Protein AF-A0A7J4PXH9-F1 (afdb_monomer_lite)

Foldseek 3Di:
DDDDPPDDDDDDDDDDDDDDDDDPPPPPPPPPDDPPCPVVVVVVCVVPQADDCVPDDDDPVNVVVLVVCVVCVVVVHDDDDDDDPPPCPSHSD

pLDDT: mean 70.41, std 22.79, range [31.53, 97.38]

Radius of gyration: 26.61 Å; chains: 1; bounding box: 32×66×63 Å

Sequence (93 aa):
MSEKIAEQVENRRADGYSLNNHSDMKISRSSNVNYEGDSERKTVEAAYLVPEVDNFVEASEIKKLVFRIKLWLESGYPVHLVGPTGCGKSSLA

Secondary structure (DSSP, 8-state):
----SS----------------------------TTHHHHHHHHHHHHTS--GGG----HHHHHHHHHHHHHHHTTPPP-----TTSSHHHH-

Structure (mmCIF, N/CA/C/O backbone):
data_AF-A0A7J4PXH9-F1
#
_entry.id   AF-A0A7J4PXH9-F1
#
loop_
_atom_site.group_PDB
_atom_site.id
_atom_site.type_symbol
_atom_site.label_atom_id
_atom_site.label_alt_id
_atom_site.label_comp_id
_atom_site.label_asym_id
_atom_site.label_entity_id
_atom_site.label_seq_id
_atom_site.pdbx_PDB_ins_code
_atom_site.Cartn_x
_atom_site.Cartn_y
_atom_site.Cartn_z
_atom_site.occupancy
_atom_site.B_iso_or_equiv
_atom_site.auth_seq_id
_atom_site.auth_comp_id
_atom_site.auth_asym_id
_atom_site.auth_atom_id
_atom_site.pdbx_PDB_model_num
ATOM 1 N N . MET A 1 1 ? 0.345 41.610 39.328 1.00 45.38 1 MET A N 1
ATOM 2 C CA . MET A 1 1 ? 1.408 42.462 38.757 1.00 45.38 1 MET A CA 1
ATOM 3 C C . MET A 1 1 ? 2.294 41.536 37.931 1.00 45.38 1 MET A C 1
ATOM 5 O O . MET A 1 1 ? 3.328 41.101 38.409 1.00 45.38 1 MET A O 1
ATOM 9 N N . SER A 1 2 ? 1.843 41.005 36.796 1.00 40.16 2 SER A N 1
ATOM 10 C CA . SER A 1 2 ? 1.104 41.668 35.704 1.00 40.16 2 SER A CA 1
ATOM 11 C C . SER A 1 2 ? 1.892 42.843 35.132 1.00 40.16 2 SER A C 1
ATOM 13 O O . SER A 1 2 ? 2.066 43.832 35.836 1.00 40.16 2 SER A O 1
ATOM 15 N N . GLU A 1 3 ? 2.327 42.659 33.880 1.00 44.84 3 GLU A N 1
ATOM 16 C CA . GLU A 1 3 ? 2.249 43.623 32.768 1.00 44.84 3 GLU A CA 1
ATOM 17 C C . GLU A 1 3 ? 2.823 45.032 32.991 1.00 44.84 3 GLU A C 1
ATOM 19 O O . GLU A 1 3 ? 2.247 45.782 33.776 1.00 44.84 3 GLU A O 1
ATOM 24 N N . LYS A 1 4 ? 3.848 45.438 32.196 1.00 43.50 4 LYS A N 1
ATOM 25 C CA . LYS A 1 4 ? 3.909 46.814 31.621 1.00 43.50 4 LYS A CA 1
ATOM 26 C C . LYS A 1 4 ? 4.977 47.220 30.573 1.00 43.50 4 LYS A C 1
ATOM 28 O O . LYS A 1 4 ? 5.130 48.419 30.371 1.00 43.50 4 LYS A O 1
ATOM 33 N N . ILE A 1 5 ? 5.701 46.327 29.878 1.00 40.53 5 ILE A N 1
ATOM 34 C CA . ILE A 1 5 ? 6.692 46.774 28.851 1.00 40.53 5 ILE A CA 1
ATOM 35 C C . ILE A 1 5 ? 6.704 45.915 27.564 1.00 40.53 5 ILE A C 1
ATOM 37 O O . ILE A 1 5 ? 7.756 45.494 27.091 1.00 40.53 5 ILE A O 1
ATOM 41 N N . ALA A 1 6 ? 5.524 45.617 27.013 1.00 44.31 6 ALA A N 1
ATOM 42 C CA . ALA A 1 6 ? 5.383 45.007 25.676 1.00 44.31 6 ALA A CA 1
ATOM 43 C C . ALA A 1 6 ? 4.128 45.474 24.903 1.00 44.31 6 ALA A C 1
ATOM 45 O O . ALA A 1 6 ? 4.053 45.301 23.690 1.00 44.31 6 ALA A O 1
ATOM 46 N N . GLU A 1 7 ? 3.196 46.173 25.560 1.00 37.59 7 GLU A N 1
ATOM 47 C CA . GLU A 1 7 ? 2.771 47.459 24.998 1.00 37.59 7 GLU A CA 1
ATOM 48 C C . GLU A 1 7 ? 4.010 48.372 24.935 1.00 37.59 7 GLU A C 1
ATOM 50 O O . GLU A 1 7 ? 4.810 48.381 25.869 1.00 37.59 7 GLU A O 1
ATOM 55 N N . GLN A 1 8 ? 4.244 49.151 23.888 1.00 34.41 8 GLN A N 1
ATOM 56 C CA . GLN A 1 8 ? 3.348 49.588 22.817 1.00 34.41 8 GLN A CA 1
ATOM 57 C C . GLN A 1 8 ? 4.230 50.065 21.647 1.00 34.41 8 GLN A C 1
ATOM 59 O O . GLN A 1 8 ? 5.392 50.375 21.884 1.00 34.41 8 GLN A O 1
ATOM 64 N N . VAL A 1 9 ? 3.637 50.237 20.457 1.00 38.91 9 VAL A N 1
ATOM 65 C CA . VAL A 1 9 ? 3.953 51.341 19.517 1.00 38.91 9 VAL A CA 1
ATOM 66 C C . VAL A 1 9 ? 5.404 51.411 18.982 1.00 38.91 9 VAL A C 1
ATOM 68 O O . VAL A 1 9 ? 6.371 51.582 19.704 1.00 38.91 9 VAL A O 1
ATOM 71 N N . GLU A 1 10 ? 5.700 51.458 17.689 1.00 36.41 10 GLU A N 1
ATOM 72 C CA . GLU A 1 10 ? 4.945 51.567 16.439 1.00 36.41 10 GLU A CA 1
ATOM 73 C C . GLU A 1 10 ? 6.024 51.815 15.361 1.00 36.41 10 GLU A C 1
ATOM 75 O O . GLU A 1 10 ? 7.170 52.127 15.684 1.00 36.41 10 GLU A O 1
ATOM 80 N N . ASN A 1 11 ? 5.664 51.791 14.079 1.00 31.53 11 ASN A N 1
ATOM 81 C CA . ASN A 1 11 ? 6.429 52.442 13.011 1.00 31.53 11 ASN A CA 1
ATOM 82 C C . ASN A 1 11 ? 7.928 52.091 12.888 1.00 31.53 11 ASN A C 1
ATOM 84 O O . ASN A 1 11 ? 8.812 52.837 13.329 1.00 31.53 11 ASN A O 1
ATOM 88 N N . ARG A 1 12 ? 8.203 51.176 11.949 1.00 40.47 12 ARG A N 1
ATOM 89 C CA . ARG A 1 12 ? 8.587 51.649 10.602 1.00 40.47 12 ARG A CA 1
ATOM 90 C C . ARG A 1 12 ? 8.513 50.566 9.513 1.00 40.47 12 ARG A C 1
ATOM 92 O O . ARG A 1 12 ? 9.388 49.717 9.457 1.00 40.47 12 ARG A O 1
ATOM 99 N N . ARG A 1 13 ? 7.574 50.792 8.577 1.00 42.28 13 ARG A N 1
ATOM 100 C CA . ARG A 1 13 ? 7.659 50.544 7.114 1.00 42.28 13 ARG A CA 1
ATOM 101 C C . ARG A 1 13 ? 7.663 49.058 6.688 1.00 42.28 13 ARG A C 1
ATOM 103 O O . ARG A 1 13 ? 8.525 48.303 7.103 1.00 42.28 13 ARG A O 1
ATOM 110 N N . ALA A 1 14 ? 6.607 48.556 6.033 1.00 38.28 14 ALA A N 1
ATOM 111 C CA . ALA A 1 14 ? 6.171 48.829 4.643 1.00 38.28 14 ALA A CA 1
ATOM 112 C C . ALA A 1 14 ? 7.162 48.224 3.621 1.00 38.28 14 ALA A C 1
ATOM 114 O O . ALA A 1 14 ? 8.365 48.328 3.834 1.00 38.28 14 ALA A O 1
ATOM 115 N N . ASP A 1 15 ? 6.744 47.519 2.563 1.00 40.44 15 ASP A N 1
ATOM 116 C CA . ASP A 1 15 ? 5.468 47.554 1.807 1.00 40.44 15 ASP A CA 1
ATOM 117 C C . ASP A 1 15 ? 4.815 46.135 1.704 1.00 40.44 15 ASP A C 1
ATOM 119 O O . ASP A 1 15 ? 5.475 45.148 2.014 1.00 40.44 15 ASP A O 1
ATOM 123 N N . GLY A 1 16 ? 3.538 45.868 1.363 1.00 33.69 16 GLY A N 1
ATOM 124 C CA . GLY A 1 16 ? 2.518 46.606 0.589 1.00 33.69 16 GLY A CA 1
ATOM 125 C C . GLY A 1 16 ? 2.718 46.395 -0.926 1.00 33.69 16 GLY A C 1
ATOM 126 O O . GLY A 1 16 ? 3.823 46.597 -1.397 1.00 33.69 16 GLY A O 1
ATOM 127 N N . TYR A 1 17 ? 1.790 46.006 -1.809 1.00 31.80 17 TYR A N 1
ATOM 128 C CA . TYR A 1 17 ? 0.379 45.553 -1.819 1.00 31.80 17 TYR A CA 1
ATOM 129 C C . TYR A 1 17 ? 0.251 44.571 -3.042 1.00 31.80 17 TYR A C 1
ATOM 131 O O . TYR A 1 17 ? 1.259 44.314 -3.692 1.00 31.80 17 TYR A O 1
ATOM 139 N N . SER A 1 18 ? -0.857 43.946 -3.477 1.00 31.77 18 SER A N 1
ATOM 140 C CA . SER A 1 18 ? -2.307 44.082 -3.238 1.00 31.77 18 SER A CA 1
ATOM 141 C C . SER A 1 18 ? -3.056 42.763 -3.567 1.00 31.77 18 SER A C 1
ATOM 143 O O . SER A 1 18 ? -2.438 41.769 -3.939 1.00 31.77 18 SER A O 1
ATOM 145 N N . LEU A 1 19 ? -4.395 42.777 -3.518 1.00 42.59 19 LEU A N 1
ATOM 146 C CA . LEU A 1 19 ? -5.276 41.810 -4.199 1.00 42.59 19 LEU A CA 1
ATOM 147 C C . LEU A 1 19 ? -5.388 42.120 -5.707 1.00 42.59 19 LEU A C 1
ATOM 149 O O . LEU A 1 19 ? -5.252 43.279 -6.096 1.00 42.59 19 LEU A O 1
ATOM 153 N N . ASN A 1 20 ? -5.794 41.130 -6.519 1.00 32.62 20 ASN A N 1
ATOM 154 C CA . ASN A 1 20 ? -6.979 41.288 -7.379 1.00 32.62 20 ASN A CA 1
ATOM 155 C C . ASN A 1 20 ? -7.540 39.962 -7.933 1.00 32.62 20 ASN A C 1
ATOM 157 O O . ASN A 1 20 ? -6.822 39.103 -8.432 1.00 32.62 20 ASN A O 1
ATOM 161 N N . ASN A 1 21 ? -8.865 39.872 -7.841 1.00 47.19 21 ASN A N 1
ATOM 162 C CA . ASN A 1 21 ? -9.816 38.914 -8.408 1.00 47.19 21 ASN A CA 1
ATOM 163 C C . ASN A 1 21 ? -9.376 38.146 -9.674 1.00 47.19 21 ASN A C 1
ATOM 165 O O . ASN A 1 21 ? -9.112 38.755 -10.708 1.00 47.19 21 ASN A O 1
ATOM 169 N N . HIS A 1 22 ? -9.504 36.815 -9.646 1.00 41.91 22 HIS A N 1
ATOM 170 C CA . HIS A 1 22 ? -9.707 36.007 -10.852 1.00 41.91 22 HIS A CA 1
ATOM 171 C C . HIS A 1 22 ? -10.924 35.090 -10.681 1.00 41.91 22 HIS A C 1
ATOM 173 O O . HIS A 1 22 ? -11.112 34.462 -9.645 1.00 41.91 22 HIS A O 1
ATOM 179 N N . SER A 1 23 ? -11.772 35.082 -11.707 1.00 39.97 23 SER A N 1
ATOM 180 C CA . SER A 1 23 ? -13.108 34.481 -11.745 1.00 39.97 23 SER A CA 1
ATOM 181 C C . SER A 1 23 ? -13.140 32.964 -11.544 1.00 39.97 23 SER A C 1
ATOM 183 O O . SER A 1 23 ? -12.342 32.251 -12.154 1.00 39.97 23 SER A O 1
ATOM 185 N N . ASP A 1 24 ? -14.160 32.480 -10.826 1.00 48.94 24 ASP A N 1
ATOM 186 C CA . ASP A 1 24 ? -14.523 31.061 -10.723 1.00 48.94 24 ASP A CA 1
ATOM 187 C C . ASP A 1 24 ? -14.689 30.404 -12.102 1.00 48.94 24 ASP A C 1
ATOM 189 O O . ASP A 1 24 ? -15.738 30.505 -12.749 1.00 48.94 24 ASP A O 1
ATOM 193 N N . MET A 1 25 ? -13.677 29.657 -12.543 1.00 48.50 25 MET A N 1
ATOM 194 C CA . MET A 1 25 ? -13.806 28.809 -13.721 1.00 48.50 25 MET A CA 1
ATOM 195 C C . MET A 1 25 ? -14.588 27.547 -13.341 1.00 48.50 25 MET A C 1
ATOM 197 O O . MET A 1 25 ? -14.013 26.515 -12.993 1.00 48.50 25 MET A O 1
ATOM 201 N N . LYS A 1 26 ? -15.924 27.631 -13.402 1.00 44.28 26 LYS A N 1
ATOM 202 C CA . LYS A 1 26 ? -16.821 26.475 -13.261 1.00 44.28 26 LYS A CA 1
ATOM 203 C C . LYS A 1 26 ? -16.558 25.470 -14.384 1.00 44.28 26 LYS A C 1
ATOM 205 O O . LYS A 1 26 ? -17.191 25.519 -15.436 1.00 44.28 26 LYS A O 1
ATOM 210 N N . ILE A 1 27 ? -15.647 24.529 -14.143 1.00 48.19 27 ILE A N 1
ATOM 211 C CA . ILE A 1 27 ? -15.445 23.359 -14.998 1.00 48.19 27 ILE A CA 1
ATOM 212 C C . ILE A 1 27 ? -16.676 22.458 -14.847 1.00 48.19 27 ILE A C 1
ATOM 214 O O . ILE A 1 27 ? -16.734 21.574 -13.991 1.00 48.19 27 ILE A O 1
ATOM 218 N N . SER A 1 28 ? -17.675 22.678 -15.697 1.00 49.53 28 SER A N 1
ATOM 219 C CA . SER A 1 28 ? -18.738 21.709 -15.935 1.00 49.53 28 SER A CA 1
ATOM 220 C C . SER A 1 28 ? -18.134 20.505 -16.656 1.00 49.53 28 SER A C 1
ATOM 222 O O . SER A 1 28 ? -18.014 20.503 -17.881 1.00 49.53 28 SER A O 1
ATOM 224 N N . ARG A 1 29 ? -17.734 19.477 -15.896 1.00 52.81 29 ARG A N 1
ATOM 225 C CA . ARG A 1 29 ? -17.433 18.152 -16.454 1.00 52.81 29 ARG A CA 1
ATOM 226 C C . ARG A 1 29 ? -18.720 17.579 -17.049 1.00 52.81 29 ARG A C 1
ATOM 228 O O . ARG A 1 29 ? -19.554 17.040 -16.330 1.00 52.81 29 ARG A O 1
ATOM 235 N N . SER A 1 30 ? -18.872 17.720 -18.361 1.00 51.31 30 SER A N 1
ATOM 236 C CA . SER A 1 30 ? -19.934 17.105 -19.150 1.00 51.31 30 SER A CA 1
ATOM 237 C C . SER A 1 30 ? -19.794 15.582 -19.111 1.00 51.31 30 SER A C 1
ATOM 239 O O . SER A 1 30 ? -18.991 14.988 -19.828 1.00 51.31 30 SER A O 1
ATOM 241 N N . SER A 1 31 ? -20.580 14.936 -18.253 1.00 53.41 31 SER A N 1
ATOM 242 C CA . SER A 1 31 ? -20.607 13.483 -18.089 1.00 53.41 31 SER A CA 1
ATOM 243 C C . SER A 1 31 ? -21.409 12.794 -19.202 1.00 53.41 31 SER A C 1
ATOM 245 O O . SER A 1 31 ? -22.449 12.199 -18.939 1.00 53.41 31 SER A O 1
ATOM 247 N N . ASN A 1 32 ? -20.901 12.851 -20.435 1.00 57.62 32 ASN A N 1
ATOM 248 C CA . ASN A 1 32 ? -21.257 11.915 -21.504 1.00 57.62 32 ASN A CA 1
ATOM 249 C C . ASN A 1 32 ? -20.062 10.981 -21.726 1.00 57.62 32 ASN A C 1
ATOM 251 O O . ASN A 1 32 ? -19.215 11.228 -22.583 1.00 57.62 32 ASN A O 1
ATOM 255 N N . VAL A 1 33 ? -19.966 9.935 -20.903 1.00 54.28 33 VAL A N 1
ATOM 256 C CA . VAL A 1 33 ? -18.942 8.891 -21.032 1.00 54.28 33 VAL A CA 1
ATOM 257 C C . VAL A 1 33 ? -19.613 7.640 -21.587 1.00 54.28 33 VAL A C 1
ATOM 259 O O . VAL A 1 33 ? -20.449 7.038 -20.918 1.00 54.28 33 VAL A O 1
ATOM 262 N N . ASN A 1 34 ? -19.253 7.254 -22.811 1.00 53.00 34 ASN 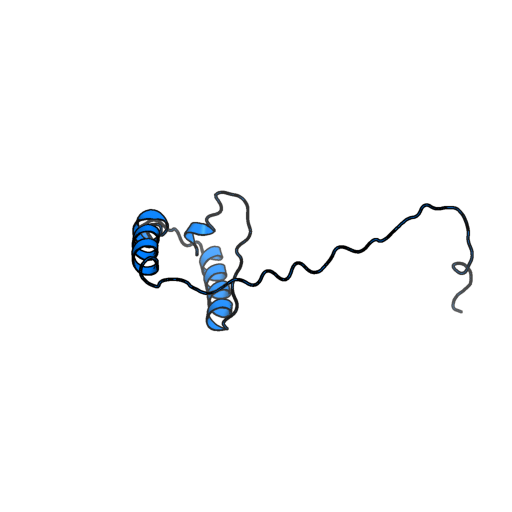A N 1
ATOM 263 C CA . ASN A 1 34 ? -19.695 5.989 -23.395 1.00 53.00 34 ASN A CA 1
ATOM 264 C C . ASN A 1 34 ? -19.015 4.827 -22.650 1.00 53.00 34 ASN A C 1
ATOM 266 O O . ASN A 1 34 ? -17.790 4.789 -22.538 1.00 53.00 34 ASN A O 1
ATOM 270 N N . TYR A 1 35 ? -19.812 3.881 -22.152 1.00 54.91 35 TYR A N 1
ATOM 271 C CA . TYR A 1 35 ? -19.386 2.807 -21.241 1.00 54.91 35 TYR A CA 1
ATOM 272 C C . TYR A 1 35 ? -18.613 1.645 -21.905 1.00 54.91 35 TYR A C 1
ATOM 274 O O . TYR A 1 35 ? -18.410 0.607 -21.282 1.00 54.91 35 TYR A O 1
ATOM 282 N N . GLU A 1 36 ? -18.150 1.796 -23.146 1.00 58.22 36 GLU A N 1
ATOM 283 C CA . GLU A 1 36 ? -17.473 0.721 -23.891 1.00 58.22 36 GLU A CA 1
ATOM 284 C C . GLU A 1 36 ? -15.969 0.617 -23.563 1.00 58.22 36 GLU A C 1
ATOM 286 O O . GLU A 1 36 ? -15.409 -0.476 -23.562 1.00 58.22 36 GLU A O 1
ATOM 291 N N . GLY A 1 37 ? -15.312 1.728 -23.203 1.00 61.44 37 GLY A N 1
ATOM 292 C CA . GLY A 1 37 ? -13.858 1.774 -22.964 1.00 61.44 37 GLY A CA 1
ATOM 293 C C . GLY A 1 37 ? -13.380 1.413 -21.548 1.00 61.44 37 GLY A C 1
ATOM 294 O O . GLY A 1 37 ? -12.178 1.436 -21.291 1.00 61.44 37 GLY A O 1
ATOM 295 N N . ASP A 1 38 ? -14.282 1.126 -20.605 1.00 70.38 38 ASP A N 1
ATOM 296 C CA . ASP A 1 38 ? -13.916 0.841 -19.204 1.00 70.38 38 ASP A CA 1
ATOM 297 C C . ASP A 1 38 ? -13.399 -0.596 -19.015 1.00 70.38 38 ASP A C 1
ATOM 299 O O . ASP A 1 38 ? -12.481 -0.842 -18.233 1.00 70.38 38 ASP A O 1
ATOM 303 N N . SER A 1 39 ? -13.940 -1.545 -19.788 1.00 75.25 39 SER A N 1
ATOM 304 C CA . SER A 1 39 ? -13.502 -2.944 -19.752 1.00 75.25 39 SER A CA 1
ATOM 305 C C . SER A 1 39 ? -12.067 -3.103 -20.252 1.00 75.25 39 SER A C 1
ATOM 307 O O . SER A 1 39 ? -11.281 -3.793 -19.615 1.00 75.25 39 SER A O 1
ATOM 309 N N . GLU A 1 40 ? -11.720 -2.454 -21.368 1.00 82.62 40 GLU A N 1
ATOM 310 C CA . GLU A 1 40 ? -10.405 -2.565 -22.013 1.00 82.62 40 GLU A CA 1
ATOM 311 C C . GLU A 1 40 ? -9.287 -1.928 -21.170 1.00 82.62 40 GLU A C 1
ATOM 313 O O . GLU A 1 40 ? -8.198 -2.490 -21.046 1.00 82.62 40 GLU A O 1
ATOM 318 N N . ARG A 1 41 ? -9.579 -0.803 -20.499 1.00 79.81 41 ARG A N 1
ATOM 319 C CA . ARG A 1 41 ? -8.665 -0.195 -19.518 1.00 79.81 41 ARG A CA 1
ATOM 320 C C . ARG A 1 41 ? -8.363 -1.145 -18.369 1.00 79.81 41 ARG A C 1
ATOM 322 O O . ARG A 1 41 ? -7.194 -1.390 -18.099 1.00 79.81 41 ARG A O 1
ATOM 329 N N . LYS A 1 42 ? -9.392 -1.738 -17.755 1.00 81.62 42 LYS A N 1
ATOM 330 C CA . LYS A 1 42 ? -9.220 -2.697 -16.652 1.00 81.62 42 LYS A CA 1
ATOM 331 C C . LYS A 1 42 ? -8.373 -3.905 -17.047 1.00 81.62 42 LYS A C 1
ATOM 333 O O . LYS A 1 42 ? -7.567 -4.349 -16.233 1.00 81.62 42 LYS A O 1
ATOM 338 N N . THR A 1 43 ? -8.497 -4.422 -18.274 1.00 84.44 43 THR A N 1
ATOM 339 C CA . THR A 1 43 ? -7.629 -5.517 -18.743 1.00 84.44 43 THR A CA 1
ATOM 340 C C . THR A 1 43 ? -6.172 -5.082 -18.881 1.00 84.44 43 THR A C 1
ATOM 342 O O . THR A 1 43 ? -5.286 -5.821 -18.460 1.00 84.44 43 THR A O 1
ATOM 345 N N . VAL A 1 44 ? -5.905 -3.894 -19.434 1.00 82.56 44 VAL A N 1
ATOM 346 C CA . VAL A 1 44 ? -4.536 -3.362 -19.574 1.00 82.56 44 VAL A CA 1
ATOM 347 C C . VAL A 1 44 ? -3.919 -3.044 -18.206 1.00 82.56 44 VAL A C 1
ATOM 349 O O . VAL A 1 44 ? -2.766 -3.388 -17.957 1.00 82.56 44 VAL A O 1
ATOM 352 N N . GLU A 1 45 ? -4.681 -2.442 -17.292 1.00 79.88 45 GLU A N 1
ATOM 353 C CA . GLU A 1 45 ? -4.232 -2.146 -15.927 1.00 79.88 45 GLU A CA 1
ATOM 354 C C . GLU A 1 45 ? -3.896 -3.435 -15.159 1.00 79.88 45 GLU A C 1
ATOM 356 O O . GLU A 1 45 ? -2.808 -3.543 -14.593 1.00 79.88 45 GLU A O 1
ATOM 361 N N . ALA A 1 46 ? -4.765 -4.450 -15.212 1.00 77.88 46 ALA A N 1
ATOM 362 C CA . ALA A 1 46 ? -4.515 -5.745 -14.579 1.00 77.88 46 ALA A CA 1
ATOM 363 C C . ALA A 1 46 ? -3.310 -6.495 -15.179 1.00 77.88 46 ALA A C 1
ATOM 365 O O . ALA A 1 46 ? -2.608 -7.188 -14.451 1.00 77.88 46 ALA A O 1
ATOM 366 N N . ALA A 1 47 ? -3.056 -6.354 -16.485 1.00 80.38 47 ALA A N 1
ATOM 367 C CA . ALA A 1 47 ? -1.963 -7.046 -17.171 1.00 80.38 47 ALA A CA 1
ATOM 368 C C . ALA A 1 47 ? -0.573 -6.417 -16.955 1.00 80.38 47 ALA A C 1
ATOM 370 O O . ALA A 1 47 ? 0.428 -7.114 -17.117 1.00 80.38 47 ALA A O 1
ATOM 371 N N . TYR A 1 48 ? -0.492 -5.118 -16.633 1.00 76.62 48 TYR A N 1
ATOM 372 C CA 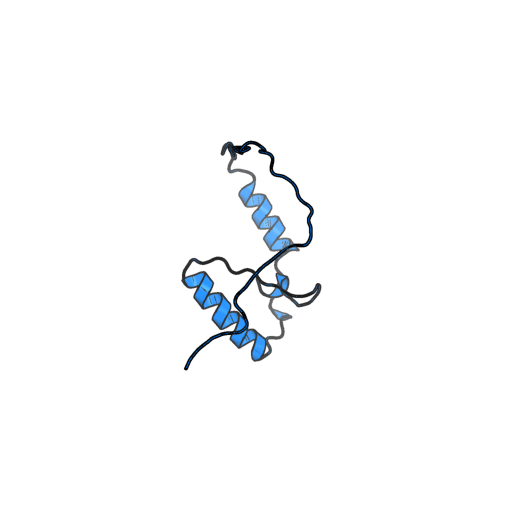. TYR A 1 48 ? 0.784 -4.383 -16.615 1.00 76.62 48 TYR A CA 1
ATOM 373 C C . TYR A 1 48 ? 1.053 -3.537 -15.363 1.00 76.62 48 TYR A C 1
ATOM 375 O O . TYR A 1 48 ? 2.203 -3.152 -15.150 1.00 76.62 48 TYR A O 1
ATOM 383 N N . LEU A 1 49 ? 0.038 -3.209 -14.555 1.00 74.44 49 LEU A N 1
ATOM 384 C CA . LEU A 1 49 ? 0.188 -2.316 -13.394 1.00 74.44 49 LEU A CA 1
ATOM 385 C C . LEU A 1 49 ? 0.046 -3.023 -12.042 1.00 74.44 49 LEU A C 1
ATOM 387 O O . LEU A 1 49 ? 0.465 -2.454 -11.037 1.00 74.44 49 LEU A O 1
ATOM 391 N N . VAL A 1 50 ? -0.502 -4.240 -12.009 1.00 75.56 50 VAL A N 1
ATOM 392 C CA . VAL A 1 50 ? -0.594 -5.061 -10.793 1.00 75.56 50 VAL A CA 1
ATOM 393 C C . VAL A 1 50 ? 0.641 -5.970 -10.716 1.00 75.56 50 VAL A C 1
ATOM 395 O O . VAL A 1 50 ? 0.775 -6.867 -11.548 1.00 75.56 50 VAL A O 1
ATOM 398 N N . PRO A 1 51 ? 1.572 -5.762 -9.765 1.00 71.69 51 PRO A N 1
ATOM 399 C CA . PRO A 1 51 ? 2.746 -6.618 -9.635 1.00 71.69 51 PRO A CA 1
ATOM 400 C C . PRO A 1 51 ? 2.390 -8.000 -9.069 1.00 71.69 51 PRO A C 1
ATOM 402 O O . PRO A 1 51 ? 1.480 -8.143 -8.253 1.00 71.69 51 PRO A O 1
ATOM 405 N N . GLU A 1 52 ? 3.158 -9.017 -9.463 1.00 76.25 5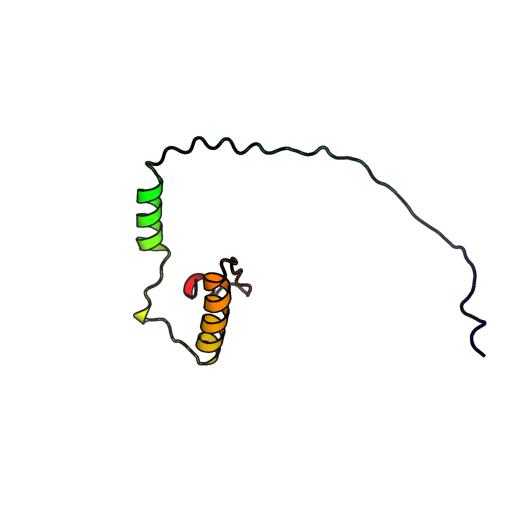2 GLU A N 1
ATOM 406 C CA . GLU A 1 52 ? 3.014 -10.383 -8.951 1.00 76.25 52 GLU A CA 1
ATOM 407 C C . GLU A 1 52 ? 3.293 -10.444 -7.440 1.00 76.25 52 GLU A C 1
ATOM 409 O O . GLU A 1 52 ? 4.393 -10.133 -6.971 1.00 76.25 52 GLU A O 1
ATOM 414 N N . VAL A 1 53 ? 2.284 -10.870 -6.675 1.00 71.50 53 VAL A N 1
ATOM 415 C CA . VAL A 1 53 ? 2.295 -10.841 -5.201 1.00 71.50 53 VAL A CA 1
ATOM 416 C C . VAL A 1 53 ? 3.314 -11.819 -4.603 1.00 71.50 53 VAL A C 1
ATOM 418 O O . VAL A 1 53 ? 3.854 -11.561 -3.529 1.00 71.50 53 VAL A O 1
ATOM 421 N N . ASP A 1 54 ? 3.637 -12.899 -5.319 1.00 73.44 54 ASP A N 1
ATOM 422 C CA . ASP A 1 54 ? 4.540 -13.972 -4.870 1.00 73.44 54 ASP A CA 1
ATOM 423 C C . ASP A 1 54 ? 5.966 -13.484 -4.550 1.00 73.44 54 ASP A C 1
ATOM 425 O O . ASP A 1 54 ? 6.691 -14.120 -3.784 1.00 73.44 54 ASP A O 1
ATOM 429 N N . ASN A 1 55 ? 6.360 -12.326 -5.091 1.00 75.69 55 ASN A N 1
ATOM 430 C CA . ASN A 1 55 ? 7.665 -11.703 -4.865 1.00 75.69 55 ASN A CA 1
ATOM 431 C C . ASN A 1 55 ? 7.643 -10.589 -3.791 1.00 75.69 55 ASN A C 1
ATOM 433 O O . ASN A 1 55 ? 8.675 -9.965 -3.526 1.00 75.69 55 ASN A O 1
ATOM 437 N N . PHE A 1 56 ? 6.495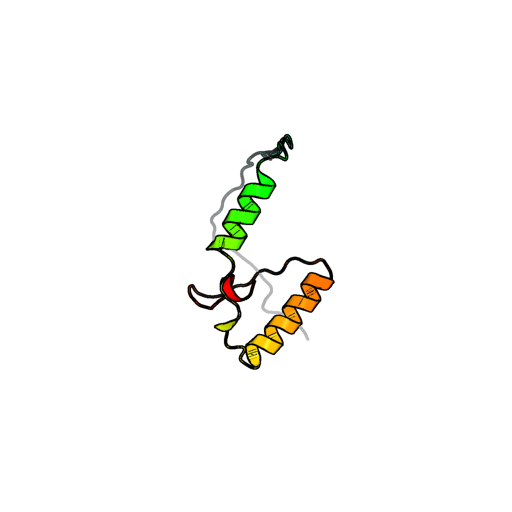 -10.306 -3.159 1.00 81.69 56 PHE A N 1
ATOM 438 C CA . PHE A 1 56 ? 6.357 -9.213 -2.192 1.00 81.69 56 PHE A CA 1
ATOM 439 C C . PHE A 1 56 ? 6.709 -9.643 -0.755 1.00 81.69 56 PHE A C 1
ATOM 441 O O . PHE A 1 56 ? 5.951 -10.328 -0.068 1.00 81.69 56 PHE A O 1
ATOM 448 N N . VAL A 1 57 ? 7.869 -9.201 -0.259 1.00 82.81 57 VAL A N 1
ATOM 449 C CA . VAL A 1 57 ? 8.348 -9.543 1.092 1.00 82.81 57 VAL A CA 1
ATOM 450 C C . VAL A 1 57 ? 7.711 -8.641 2.159 1.00 82.81 57 VAL A C 1
ATOM 452 O O . VAL A 1 57 ? 8.160 -7.521 2.413 1.00 82.81 57 VAL A O 1
ATOM 455 N N . GLU A 1 58 ? 6.687 -9.146 2.850 1.00 83.81 58 GLU A N 1
ATOM 456 C CA . GLU A 1 58 ? 6.032 -8.425 3.949 1.00 83.81 58 GLU A CA 1
ATOM 457 C C . GLU A 1 58 ? 6.834 -8.433 5.269 1.00 83.81 58 GLU A C 1
ATOM 459 O O . GLU A 1 58 ? 6.683 -9.320 6.120 1.00 83.81 58 GLU A O 1
ATOM 464 N N . ALA A 1 59 ? 7.614 -7.374 5.500 1.00 91.12 59 ALA A N 1
ATOM 465 C CA . ALA A 1 59 ? 8.176 -7.061 6.818 1.00 91.12 59 ALA A CA 1
ATOM 466 C C . ALA A 1 59 ? 7.081 -6.742 7.870 1.00 91.12 59 ALA A C 1
ATOM 468 O O . ALA A 1 59 ? 5.946 -6.386 7.537 1.00 91.12 59 ALA A O 1
ATOM 469 N N . SER A 1 60 ? 7.415 -6.823 9.167 1.00 94.31 60 SER A N 1
ATOM 470 C CA . SER A 1 60 ? 6.450 -6.628 10.274 1.00 94.31 60 SER A CA 1
ATOM 471 C C . SER A 1 60 ? 5.813 -5.229 10.269 1.00 94.31 60 SER A C 1
ATOM 473 O O . SER A 1 60 ? 4.654 -5.028 10.637 1.00 94.31 60 SER A O 1
ATOM 475 N N . GLU A 1 61 ? 6.593 -4.260 9.810 1.00 92.56 61 GLU A N 1
ATOM 476 C CA . GLU A 1 61 ? 6.305 -2.843 9.669 1.00 92.56 61 GLU A CA 1
ATOM 477 C C . GLU A 1 61 ? 5.295 -2.614 8.538 1.00 92.56 61 GLU A C 1
ATOM 479 O O . GLU A 1 61 ? 4.345 -1.844 8.705 1.00 92.56 61 GLU A O 1
ATOM 484 N N . ILE A 1 62 ? 5.454 -3.348 7.430 1.00 92.50 62 ILE A N 1
ATOM 485 C CA . ILE A 1 62 ? 4.533 -3.347 6.289 1.00 92.50 62 ILE A CA 1
ATOM 486 C C . ILE A 1 62 ? 3.196 -3.963 6.700 1.00 92.50 62 ILE A C 1
ATOM 488 O O . ILE A 1 62 ? 2.164 -3.341 6.478 1.00 92.50 62 ILE A O 1
ATOM 492 N N . LYS A 1 63 ? 3.186 -5.090 7.426 1.00 92.88 63 LYS A N 1
ATOM 493 C CA . LYS A 1 63 ? 1.945 -5.692 7.960 1.00 92.88 63 LYS A CA 1
ATOM 494 C C . LYS A 1 63 ? 1.157 -4.715 8.841 1.00 92.88 63 LYS A C 1
ATOM 496 O O . LYS A 1 63 ? -0.050 -4.545 8.670 1.00 92.88 63 LYS A O 1
ATOM 501 N N . LYS A 1 64 ? 1.847 -3.996 9.737 1.00 95.06 64 LYS A N 1
ATOM 502 C CA . LYS A 1 64 ? 1.247 -2.930 10.566 1.00 95.06 64 LYS A CA 1
ATOM 503 C C . LYS A 1 64 ? 0.736 -1.751 9.730 1.00 95.06 64 LYS A C 1
ATOM 505 O O . LYS A 1 64 ? -0.234 -1.112 10.133 1.00 95.06 64 LYS A O 1
ATOM 510 N N . LEU A 1 65 ? 1.393 -1.415 8.617 1.00 94.06 65 LEU A N 1
ATOM 511 C CA . LEU A 1 65 ? 0.963 -0.364 7.689 1.00 94.06 65 LEU A CA 1
ATOM 512 C C . LEU A 1 65 ? -0.289 -0.788 6.905 1.00 94.06 65 LEU A C 1
ATOM 514 O O . LEU A 1 65 ? -1.277 -0.061 6.947 1.00 94.06 65 LEU A O 1
ATOM 518 N N . VAL A 1 66 ? -0.282 -1.974 6.286 1.00 93.31 66 VAL A N 1
ATOM 519 C CA . VAL A 1 66 ? -1.427 -2.568 5.568 1.00 93.31 66 VAL A CA 1
ATOM 520 C C . VAL A 1 66 ? -2.663 -2.624 6.459 1.00 93.31 66 VAL A C 1
ATOM 522 O O . VAL A 1 66 ? -3.738 -2.212 6.034 1.00 93.31 66 VAL A O 1
ATOM 525 N N . PHE A 1 67 ? -2.513 -3.057 7.714 1.00 95.19 67 PHE A N 1
ATOM 526 C CA . PHE A 1 67 ? -3.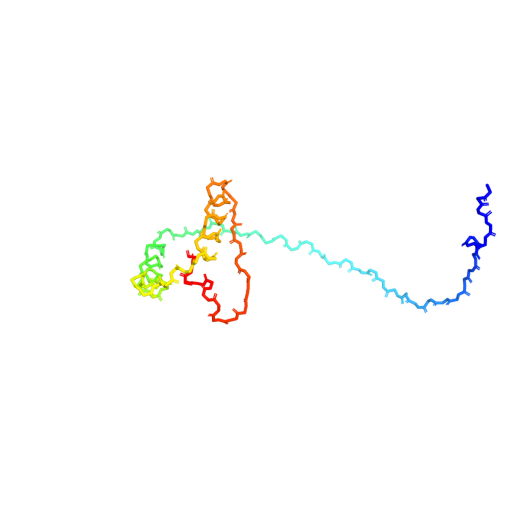615 -3.069 8.677 1.00 95.19 67 PHE A CA 1
ATOM 527 C C . PHE A 1 67 ? -4.247 -1.678 8.863 1.00 95.19 67 PHE A C 1
ATOM 529 O O . PHE A 1 67 ? -5.465 -1.544 8.794 1.00 95.19 67 PHE A O 1
ATOM 536 N N . ARG A 1 68 ? -3.436 -0.620 9.019 1.00 95.38 68 ARG A N 1
ATOM 537 C CA . ARG A 1 68 ? -3.958 0.756 9.120 1.00 95.38 68 ARG A CA 1
ATOM 538 C C . ARG A 1 68 ? -4.618 1.229 7.826 1.00 95.38 68 ARG A C 1
ATOM 540 O O . ARG A 1 68 ? -5.627 1.915 7.904 1.00 95.38 68 ARG A O 1
ATOM 547 N N . ILE A 1 69 ? -4.064 0.882 6.663 1.00 95.69 69 ILE A N 1
ATOM 548 C CA . ILE A 1 69 ? -4.633 1.241 5.353 1.00 95.69 69 ILE A CA 1
ATOM 549 C C . ILE A 1 69 ? -6.030 0.624 5.199 1.00 95.69 69 ILE A C 1
ATOM 551 O O . ILE A 1 69 ? -6.972 1.342 4.870 1.00 95.69 69 ILE A O 1
ATOM 555 N N . LYS A 1 70 ? -6.181 -0.672 5.509 1.00 94.94 70 LYS A N 1
ATOM 556 C CA . LYS A 1 70 ? -7.460 -1.394 5.415 1.00 94.94 70 LYS A CA 1
ATOM 557 C C . LYS A 1 70 ? -8.562 -0.745 6.254 1.00 94.94 70 LYS A C 1
ATOM 559 O O . LYS A 1 70 ? -9.629 -0.491 5.711 1.00 94.94 70 LYS A O 1
ATOM 564 N N . LEU A 1 71 ? -8.277 -0.350 7.499 1.00 96.88 71 LEU A N 1
ATOM 565 C CA . LEU A 1 71 ? -9.250 0.341 8.363 1.00 96.88 71 LEU A CA 1
ATOM 566 C C . LEU A 1 71 ? -9.834 1.619 7.731 1.00 96.88 71 LEU A C 1
ATOM 568 O O . LEU A 1 71 ? -11.028 1.883 7.869 1.00 96.88 71 LEU A O 1
ATOM 572 N N . TRP A 1 72 ? -9.018 2.417 7.032 1.00 96.44 72 TRP A N 1
ATOM 573 C CA . TRP A 1 72 ? -9.490 3.633 6.353 1.00 96.44 72 TRP A CA 1
ATOM 574 C C . TRP A 1 72 ? -10.307 3.322 5.094 1.00 96.44 72 TRP A C 1
ATOM 576 O O . TRP A 1 72 ? -11.353 3.939 4.890 1.00 96.44 72 TRP A O 1
ATOM 586 N N . LEU A 1 73 ? -9.872 2.339 4.297 1.00 95.00 73 LEU A N 1
ATOM 587 C CA . LEU A 1 73 ? -10.589 1.892 3.097 1.00 95.00 73 LEU A CA 1
ATOM 588 C C . LEU A 1 73 ? -11.955 1.275 3.442 1.00 95.00 73 LEU A C 1
ATOM 590 O O . LEU A 1 73 ? -12.956 1.620 2.821 1.00 95.00 73 LEU A O 1
ATOM 594 N N . GLU A 1 74 ? -12.014 0.426 4.471 1.00 96.19 74 GLU A N 1
ATOM 595 C CA . GLU A 1 74 ? -13.252 -0.166 5.007 1.00 96.19 74 GLU A CA 1
ATOM 596 C C . GLU A 1 74 ? -14.206 0.901 5.568 1.00 96.19 74 GLU A C 1
ATOM 598 O O . GLU A 1 74 ? -15.424 0.761 5.478 1.00 96.19 74 GLU A O 1
ATOM 603 N N . SER A 1 75 ? -13.658 2.010 6.074 1.00 97.25 75 SER A N 1
ATOM 604 C CA . SER A 1 75 ? -14.417 3.186 6.521 1.00 97.25 75 SER A CA 1
ATOM 605 C C . SER A 1 75 ? -14.871 4.102 5.368 1.00 97.25 75 SER A C 1
ATOM 607 O O . SER A 1 75 ? -15.466 5.148 5.622 1.00 97.25 75 SER A O 1
ATOM 609 N N . GLY A 1 76 ? -14.582 3.755 4.107 1.00 96.94 76 GLY A N 1
ATOM 610 C CA . GLY A 1 76 ? -14.972 4.531 2.924 1.00 96.94 76 GLY A CA 1
ATOM 611 C C . GLY A 1 76 ? -14.114 5.771 2.643 1.00 96.94 76 GLY A C 1
ATOM 612 O O . GLY A 1 76 ? -14.493 6.590 1.804 1.00 96.94 76 GLY A O 1
ATO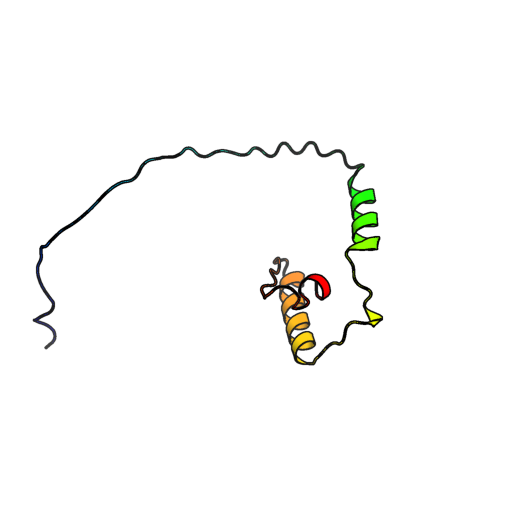M 613 N N . TYR A 1 77 ? -12.965 5.927 3.309 1.00 95.44 77 TYR A N 1
ATOM 614 C CA . TYR A 1 77 ? -12.060 7.060 3.102 1.00 95.44 77 TYR A CA 1
ATOM 615 C C . TYR A 1 77 ? -10.888 6.684 2.178 1.00 95.44 77 TYR A C 1
ATOM 617 O O . TYR A 1 77 ? -10.213 5.678 2.416 1.00 95.44 77 TYR A O 1
ATOM 625 N N . PRO A 1 78 ? -10.589 7.488 1.138 1.00 95.00 78 PRO A N 1
ATOM 626 C CA . PRO A 1 78 ? -9.466 7.223 0.246 1.00 95.00 78 PRO A CA 1
ATOM 627 C C . PRO A 1 78 ? -8.128 7.421 0.969 1.00 95.00 78 PRO A C 1
ATOM 629 O O . PRO A 1 78 ? -7.937 8.386 1.710 1.00 95.00 78 PRO A O 1
ATOM 632 N N . VAL A 1 79 ? -7.173 6.528 0.706 1.00 95.56 79 VAL A N 1
ATOM 633 C CA . VAL A 1 79 ? -5.828 6.568 1.297 1.00 95.56 79 VAL A CA 1
ATOM 634 C C . VAL A 1 79 ? -4.821 7.105 0.282 1.00 95.56 79 VAL A C 1
ATOM 636 O O . VAL A 1 79 ? -4.775 6.653 -0.859 1.00 95.56 79 VAL A O 1
ATOM 639 N N . HIS A 1 80 ? -3.972 8.044 0.706 1.00 94.81 80 HIS A N 1
ATOM 640 C CA . HIS A 1 80 ? -2.875 8.572 -0.104 1.00 94.81 80 HIS A CA 1
ATOM 641 C C . HIS A 1 80 ? -1.522 8.144 0.482 1.00 94.81 80 HIS A C 1
ATOM 643 O O . HIS A 1 80 ? -1.155 8.553 1.585 1.00 94.81 80 HIS A O 1
ATOM 649 N N . LEU A 1 81 ? -0.777 7.309 -0.248 1.00 94.62 81 LEU A N 1
ATOM 650 C CA . LEU A 1 81 ? 0.551 6.844 0.160 1.00 94.62 81 LEU A CA 1
ATOM 651 C C . LEU A 1 81 ? 1.629 7.837 -0.293 1.00 94.62 81 LEU A C 1
ATOM 653 O O . LEU A 1 81 ? 1.744 8.137 -1.480 1.00 94.62 81 LEU A O 1
ATOM 657 N N . VAL A 1 82 ? 2.459 8.307 0.642 1.00 95.25 82 VAL A N 1
ATOM 658 C CA . VAL A 1 82 ? 3.526 9.294 0.395 1.00 95.25 82 VAL A CA 1
ATOM 659 C C . VAL A 1 82 ? 4.890 8.700 0.744 1.00 95.25 82 VAL A C 1
ATOM 661 O O . VAL A 1 82 ? 5.035 7.980 1.727 1.00 95.25 82 VAL A O 1
ATOM 664 N N . GLY A 1 83 ? 5.900 9.002 -0.073 1.00 94.75 83 GLY A N 1
ATOM 665 C CA . GLY A 1 83 ? 7.282 8.555 0.108 1.00 94.75 83 GLY A CA 1
ATOM 666 C C . GLY A 1 83 ? 8.104 8.724 -1.176 1.00 94.75 83 GLY A C 1
ATOM 667 O O . GLY A 1 83 ? 7.513 8.960 -2.236 1.00 94.75 83 GLY A O 1
ATOM 668 N N . PRO A 1 84 ? 9.442 8.592 -1.121 1.00 97.38 84 PRO A N 1
ATOM 669 C CA . PRO A 1 84 ? 10.322 8.757 -2.283 1.00 97.38 84 PRO A CA 1
ATOM 670 C C . PRO A 1 84 ? 10.023 7.754 -3.413 1.00 97.38 84 PRO A C 1
ATOM 672 O O . PRO A 1 84 ? 9.296 6.772 -3.243 1.00 97.38 84 PRO A O 1
ATOM 675 N N . THR A 1 85 ? 10.553 7.999 -4.610 1.00 94.88 85 THR A N 1
ATOM 676 C CA . THR A 1 85 ? 10.472 7.036 -5.721 1.00 94.88 85 THR A CA 1
ATOM 677 C C . THR A 1 85 ? 11.123 5.701 -5.330 1.00 94.88 85 THR A C 1
ATOM 679 O O . THR A 1 85 ? 12.039 5.659 -4.515 1.00 94.88 85 THR A O 1
ATOM 682 N N . GLY A 1 86 ? 10.594 4.586 -5.842 1.00 90.50 86 GLY A N 1
ATOM 683 C CA . GLY A 1 86 ? 11.088 3.241 -5.513 1.00 90.50 86 GLY A CA 1
ATOM 684 C C . GLY A 1 86 ? 10.686 2.677 -4.139 1.00 90.50 86 GLY A C 1
ATOM 685 O O . GLY A 1 86 ? 10.897 1.495 -3.906 1.00 90.50 86 GLY A O 1
ATOM 686 N N . CYS A 1 87 ? 10.041 3.437 -3.242 1.00 90.06 87 CYS A N 1
ATOM 687 C CA . CYS A 1 87 ? 9.669 2.945 -1.900 1.00 90.06 87 CYS A CA 1
ATOM 688 C C . CYS A 1 87 ? 8.428 2.014 -1.848 1.00 90.06 87 CYS A C 1
ATOM 690 O O . CYS A 1 87 ? 7.729 1.975 -0.838 1.00 90.06 87 CYS A O 1
ATOM 692 N N . GLY A 1 88 ? 8.095 1.321 -2.942 1.00 89.69 88 GLY A N 1
ATOM 693 C CA . GLY A 1 88 ? 7.039 0.295 -2.971 1.00 89.69 88 GLY A CA 1
ATOM 694 C C . GLY A 1 88 ? 5.579 0.773 -2.907 1.00 89.69 88 GLY A C 1
ATOM 695 O O . GLY A 1 88 ? 4.699 -0.064 -2.769 1.00 89.69 88 GLY A O 1
ATOM 696 N N . LYS A 1 89 ? 5.276 2.078 -3.029 1.00 93.00 89 LYS A N 1
ATOM 697 C CA . LYS A 1 89 ? 3.884 2.599 -2.959 1.00 93.00 89 LYS A CA 1
ATOM 698 C C . LYS A 1 89 ? 2.925 1.896 -3.926 1.00 93.00 89 LYS A C 1
ATOM 700 O O . LYS A 1 89 ? 1.891 1.409 -3.500 1.00 93.00 89 LYS A O 1
ATOM 705 N N . SER A 1 90 ? 3.299 1.829 -5.205 1.00 89.50 90 SER A N 1
ATOM 706 C CA . SER A 1 90 ? 2.531 1.153 -6.263 1.00 89.50 90 SER A CA 1
ATOM 707 C C . SER A 1 90 ? 2.604 -0.374 -6.189 1.00 89.50 90 SER A C 1
ATOM 709 O O . SER A 1 90 ? 1.934 -1.045 -6.952 1.00 89.50 90 SER A O 1
ATOM 711 N N . SER A 1 91 ? 3.445 -0.922 -5.308 1.00 88.06 91 SER A N 1
ATOM 712 C CA . SER A 1 91 ? 3.521 -2.360 -5.027 1.00 88.06 91 SER A CA 1
ATOM 713 C C . SER A 1 91 ? 2.671 -2.766 -3.820 1.00 88.06 91 SER A C 1
ATOM 715 O O . SER A 1 91 ? 2.566 -3.950 -3.530 1.00 88.06 91 SER A O 1
ATOM 717 N N . LEU A 1 92 ? 2.120 -1.786 -3.095 1.00 87.19 92 LEU A N 1
ATOM 718 C CA . LEU A 1 92 ? 1.326 -1.962 -1.877 1.00 87.19 92 LEU A CA 1
ATOM 719 C C . LEU A 1 92 ? -0.159 -1.611 -2.073 1.00 87.19 92 LEU A C 1
ATOM 721 O O . LEU A 1 92 ? -0.978 -1.966 -1.225 1.00 87.19 92 LEU A O 1
ATOM 725 N N . ALA A 1 93 ? -0.471 -0.854 -3.128 1.00 81.12 93 ALA A N 1
ATOM 726 C CA . ALA A 1 93 ? -1.798 -0.338 -3.460 1.00 81.12 93 ALA A CA 1
ATOM 727 C C . ALA A 1 93 ? -2.464 -1.195 -4.541 1.00 81.12 93 ALA A C 1
ATOM 729 O O . ALA A 1 93 ? -3.681 -1.433 -4.388 1.00 81.12 93 ALA A O 1
#